Protein AF-A0A7J9G7S9-F1 (afdb_monomer_lite)

Foldseek 3Di:
DDPPPVPVVLLVVLVVLLVQLPDPDPVSVLVSLVVLLVSCVVPVPSSVVSLVSLLVQCLDPDPSSVLSSLVSLLSNDDLVCLVVSLVSLLVSLLVDDPVVNVVSLVSSLVSCVVRPPDPVVSVVSNVSSVVRD

pLDDT: mean 92.98, std 9.32, range [40.94, 98.56]

Secondary structure (DSSP, 8-state):
-----HHHHHHHHHHHHHHHTT-S-HHHHHHHHHHHHHHTTT-HHHHHTTHHHHHHHHT-SSHHHHHHHHHHHHHH--TTTHHHHHHHHHHHHHT--HHHHHHHHHHHHHHHHHH-S-HHHHHHHHHHHHHH-

Radius of gyration: 16.02 Å; chains: 1; bounding box: 50×20×44 Å

Organism: NCBI:txid34285

Structure (mmCIF, N/CA/C/O backbone):
data_AF-A0A7J9G7S9-F1
#
_entry.id   AF-A0A7J9G7S9-F1
#
loop_
_atom_site.group_PDB
_atom_site.id
_atom_site.type_symbol
_atom_site.label_atom_id
_atom_site.label_alt_id
_atom_site.label_comp_id
_atom_site.label_asym_id
_atom_site.label_entity_id
_atom_site.label_seq_id
_atom_site.pdbx_PDB_ins_code
_atom_site.Cartn_x
_atom_site.Cartn_y
_atom_site.Cartn_z
_atom_site.occupancy
_atom_site.B_iso_or_equiv
_atom_site.auth_seq_id
_atom_site.auth_comp_id
_atom_site.auth_asym_id
_atom_site.auth_atom_id
_atom_site.pdbx_PDB_model_num
ATOM 1 N N . MET A 1 1 ? 31.986 -12.976 -20.598 1.00 40.94 1 MET A N 1
ATOM 2 C CA . MET A 1 1 ? 31.155 -11.788 -20.876 1.00 40.94 1 MET A CA 1
ATOM 3 C C . MET A 1 1 ? 29.996 -11.811 -19.886 1.00 40.94 1 MET A C 1
ATOM 5 O O . MET A 1 1 ? 28.918 -12.289 -20.209 1.00 40.94 1 MET A O 1
ATOM 9 N N . SER A 1 2 ? 30.271 -11.444 -18.634 1.00 45.75 2 SER A N 1
ATOM 10 C CA . SER A 1 2 ? 29.266 -11.306 -17.579 1.00 45.75 2 SER A CA 1
ATOM 11 C C . SER A 1 2 ? 28.597 -9.944 -17.757 1.00 45.75 2 SER A C 1
ATOM 13 O O . SER A 1 2 ? 29.265 -8.917 -17.843 1.00 45.75 2 SER A O 1
ATOM 15 N N . ILE A 1 3 ? 27.273 -9.932 -17.906 1.00 58.22 3 ILE A N 1
ATOM 16 C CA . ILE A 1 3 ? 26.488 -8.694 -17.955 1.00 58.22 3 ILE A CA 1
ATOM 17 C C . ILE A 1 3 ? 26.427 -8.169 -16.514 1.00 58.22 3 ILE A C 1
ATOM 19 O O . ILE A 1 3 ? 25.529 -8.518 -15.751 1.00 58.22 3 ILE A O 1
ATOM 23 N N . GLU A 1 4 ? 27.445 -7.408 -16.116 1.00 54.81 4 GLU A N 1
ATOM 24 C CA . GLU A 1 4 ? 27.660 -6.950 -14.736 1.00 54.81 4 GLU A CA 1
ATOM 25 C C . GLU A 1 4 ? 26.925 -5.652 -14.367 1.00 54.81 4 GLU A C 1
ATOM 27 O O . GLU A 1 4 ? 26.984 -5.243 -13.213 1.00 54.81 4 GLU A O 1
ATOM 32 N N . ASP A 1 5 ? 26.136 -5.052 -15.267 1.00 56.28 5 ASP A N 1
ATOM 33 C CA . ASP A 1 5 ? 25.400 -3.808 -14.973 1.00 56.28 5 ASP A CA 1
ATOM 34 C C . ASP A 1 5 ? 23.867 -3.979 -14.939 1.00 56.28 5 ASP A C 1
ATOM 36 O O . ASP A 1 5 ? 23.081 -3.263 -15.561 1.00 56.28 5 ASP A O 1
ATOM 40 N N . ASN A 1 6 ? 23.414 -4.996 -14.201 1.00 69.19 6 ASN A N 1
ATOM 41 C CA . ASN A 1 6 ? 21.998 -5.371 -14.089 1.00 69.19 6 ASN A CA 1
ATOM 42 C C . ASN A 1 6 ? 21.193 -4.461 -13.127 1.00 69.19 6 ASN A C 1
ATOM 44 O O . ASN A 1 6 ? 19.967 -4.570 -13.040 1.00 69.19 6 ASN A O 1
ATOM 48 N N . GLY A 1 7 ? 21.867 -3.583 -12.373 1.00 79.81 7 GLY A N 1
ATOM 49 C CA . GLY A 1 7 ? 21.239 -2.677 -11.405 1.00 79.81 7 GLY A CA 1
ATOM 50 C C . GLY A 1 7 ? 20.517 -1.509 -12.077 1.00 79.81 7 GLY A C 1
ATOM 51 O O . GLY A 1 7 ? 19.341 -1.268 -11.802 1.00 79.81 7 GLY A O 1
ATOM 52 N N . GLY A 1 8 ? 21.183 -0.831 -13.019 1.00 86.12 8 GLY A N 1
ATOM 53 C CA . GLY A 1 8 ? 20.604 0.304 -13.745 1.00 86.12 8 GLY A CA 1
ATOM 54 C C . GLY A 1 8 ? 19.359 -0.078 -14.551 1.00 86.12 8 GLY A C 1
ATOM 55 O O . GLY A 1 8 ? 18.323 0.584 -14.456 1.00 86.12 8 GLY A O 1
ATOM 56 N N . LEU A 1 9 ? 19.417 -1.200 -15.278 1.00 90.44 9 LEU A N 1
ATOM 57 C CA . LEU A 1 9 ? 18.282 -1.722 -16.050 1.00 90.44 9 LEU A CA 1
ATOM 58 C C . LEU A 1 9 ? 17.099 -2.121 -15.159 1.00 90.44 9 LEU A C 1
ATOM 60 O O . LEU A 1 9 ? 15.946 -1.869 -15.513 1.00 90.44 9 LEU A O 1
ATOM 64 N N . ARG A 1 10 ? 17.366 -2.693 -13.980 1.00 90.62 10 ARG A N 1
ATOM 65 C CA . ARG A 1 10 ? 16.329 -3.046 -13.002 1.00 90.62 10 ARG A CA 1
ATOM 66 C C . ARG A 1 10 ? 15.601 -1.812 -12.484 1.00 90.62 10 ARG A C 1
ATOM 68 O O . ARG A 1 10 ? 14.372 -1.775 -12.510 1.00 90.62 10 ARG A O 1
ATOM 75 N N . VAL A 1 11 ? 16.345 -0.793 -12.058 1.00 94.25 11 VAL A N 1
ATOM 76 C CA . VAL A 1 11 ? 15.760 0.469 -11.586 1.00 94.25 11 VAL A CA 1
ATOM 77 C C . VAL A 1 11 ? 14.972 1.145 -12.709 1.00 94.25 11 VAL A C 1
ATOM 79 O O . VAL A 1 11 ? 13.870 1.640 -12.473 1.00 94.25 11 VAL A O 1
ATOM 82 N N . LEU A 1 12 ? 15.477 1.115 -13.947 1.00 94.81 12 LEU A N 1
ATOM 83 C CA . LEU A 1 12 ? 14.753 1.619 -15.114 1.00 94.81 12 LEU A CA 1
ATOM 84 C C . LEU A 1 12 ? 13.422 0.884 -15.323 1.00 94.81 12 LEU A C 1
ATOM 86 O O . LEU A 1 12 ? 12.393 1.539 -15.495 1.00 94.81 12 LEU A O 1
ATOM 90 N N . ALA A 1 13 ? 13.420 -0.450 -15.266 1.00 95.69 13 ALA A N 1
ATOM 91 C CA . ALA A 1 13 ? 12.206 -1.252 -15.390 1.00 95.69 13 ALA A CA 1
ATOM 92 C C . ALA A 1 13 ? 11.189 -0.912 -14.288 1.00 95.69 13 ALA A C 1
ATOM 94 O O . ALA A 1 13 ? 10.021 -0.666 -14.585 1.00 95.69 13 ALA A O 1
ATOM 95 N N . ILE A 1 14 ? 11.632 -0.799 -13.032 1.00 97.31 14 ILE A N 1
ATOM 96 C CA . ILE A 1 14 ? 10.773 -0.404 -11.904 1.00 97.31 14 ILE A CA 1
ATOM 97 C C . ILE A 1 14 ? 10.203 1.004 -12.114 1.00 97.31 14 ILE A C 1
ATOM 99 O O . ILE A 1 14 ? 9.019 1.226 -11.879 1.00 97.31 14 ILE A O 1
ATOM 103 N N . ASN A 1 15 ? 10.992 1.945 -12.634 1.00 97.25 15 ASN A N 1
ATOM 104 C CA . ASN A 1 15 ? 10.516 3.293 -12.951 1.00 97.25 15 ASN A CA 1
ATOM 105 C C . ASN A 1 15 ? 9.514 3.326 -14.114 1.00 97.25 15 ASN A C 1
ATOM 107 O O . ASN A 1 15 ? 8.660 4.211 -14.170 1.00 97.25 15 ASN A O 1
ATOM 111 N N . ILE A 1 16 ? 9.609 2.403 -15.074 1.00 97.81 16 ILE A N 1
ATOM 112 C CA . ILE A 1 16 ? 8.588 2.238 -16.118 1.00 97.81 16 ILE A CA 1
ATOM 113 C C . ILE A 1 16 ? 7.296 1.696 -15.495 1.00 97.81 16 ILE A C 1
ATOM 115 O O . ILE A 1 16 ? 6.233 2.268 -15.723 1.00 97.81 16 ILE A O 1
ATOM 119 N N . LEU A 1 17 ? 7.390 0.664 -14.651 1.00 98.06 17 LEU A N 1
ATOM 120 C CA . LEU A 1 17 ? 6.234 0.109 -13.940 1.00 98.06 17 LEU A CA 1
ATOM 121 C C . LEU A 1 17 ? 5.559 1.147 -13.033 1.00 98.06 17 LEU A C 1
ATOM 123 O O . LEU A 1 17 ? 4.337 1.245 -13.031 1.00 98.06 17 LEU A O 1
ATOM 127 N N . GLY A 1 18 ? 6.332 1.971 -12.322 1.00 97.38 18 GLY A N 1
ATOM 128 C CA . GLY A 1 18 ? 5.802 3.071 -11.515 1.00 97.38 18 GLY A CA 1
ATOM 129 C C . GLY A 1 18 ? 4.991 4.071 -12.344 1.00 97.38 18 GLY A C 1
ATOM 130 O O . GLY A 1 18 ? 3.892 4.448 -11.952 1.00 97.38 18 GLY A O 1
ATOM 131 N N . ARG A 1 19 ? 5.460 4.423 -13.550 1.00 97.75 19 ARG A N 1
ATOM 132 C CA . ARG A 1 19 ? 4.704 5.278 -14.486 1.00 97.75 19 ARG A CA 1
ATOM 133 C C . ARG A 1 19 ? 3.411 4.626 -14.976 1.00 97.75 19 ARG A C 1
ATOM 135 O O . ARG A 1 19 ? 2.422 5.321 -15.195 1.00 97.75 19 ARG A O 1
ATOM 142 N N . PHE A 1 20 ? 3.397 3.305 -15.140 1.00 98.38 20 PHE A N 1
ATOM 143 C CA . PHE A 1 20 ? 2.196 2.574 -15.547 1.00 98.38 20 PHE A CA 1
ATOM 144 C C . PHE A 1 20 ? 1.082 2.603 -14.495 1.00 98.38 20 PHE A C 1
ATOM 146 O O . PHE A 1 20 ? -0.078 2.456 -14.869 1.00 98.38 20 PHE A O 1
ATOM 153 N N . LEU A 1 21 ? 1.389 2.876 -13.222 1.00 98.12 21 LEU A N 1
ATOM 154 C CA . LEU A 1 21 ? 0.374 3.059 -12.177 1.00 98.12 21 LEU A CA 1
ATOM 155 C C . LEU A 1 21 ? -0.525 4.280 -12.406 1.00 98.12 21 LEU A C 1
ATOM 157 O O . LEU A 1 21 ? -1.631 4.313 -11.891 1.00 98.12 21 LEU A O 1
ATOM 161 N N . SER A 1 22 ? -0.094 5.268 -13.191 1.00 96.12 22 SER A N 1
ATOM 162 C CA . SER A 1 22 ? -0.914 6.437 -13.545 1.00 96.12 22 SER A CA 1
ATOM 163 C C . SER A 1 22 ? -1.531 6.327 -14.943 1.00 96.12 22 SER A C 1
ATOM 165 O O . SER A 1 22 ? -2.009 7.318 -15.497 1.00 96.12 22 SER A O 1
ATOM 167 N N . ASN A 1 23 ? -1.498 5.139 -15.555 1.00 97.69 23 ASN A N 1
ATOM 168 C CA . ASN A 1 23 ? -2.098 4.924 -16.866 1.00 97.69 23 ASN A CA 1
ATOM 169 C C . ASN A 1 23 ? -3.632 4.958 -16.778 1.00 97.69 23 ASN A C 1
ATOM 171 O O . ASN A 1 23 ? -4.210 4.511 -15.790 1.00 97.69 23 ASN A O 1
ATOM 175 N N . ARG A 1 24 ? -4.300 5.450 -17.827 1.00 95.81 24 ARG A N 1
ATOM 176 C CA . ARG A 1 24 ? -5.769 5.477 -17.917 1.00 95.81 24 ARG A CA 1
ATOM 177 C C . ARG A 1 24 ? -6.379 4.078 -18.016 1.00 95.81 24 ARG A C 1
ATOM 179 O O . ARG A 1 24 ? -7.472 3.867 -17.507 1.00 95.81 24 ARG A O 1
ATOM 186 N N . ASP A 1 25 ? -5.677 3.132 -18.634 1.00 97.75 25 ASP A N 1
ATOM 187 C CA . ASP A 1 25 ? -6.137 1.750 -18.761 1.00 97.75 25 ASP A CA 1
ATOM 188 C C . ASP A 1 25 ? -5.961 0.990 -17.436 1.00 97.75 25 ASP A C 1
ATOM 190 O O . ASP A 1 25 ? -4.840 0.808 -16.944 1.00 97.75 25 ASP A O 1
ATOM 194 N N . ASN A 1 26 ? -7.079 0.523 -16.875 1.00 97.38 26 ASN A N 1
ATOM 195 C CA . ASN A 1 26 ? -7.116 -0.247 -15.632 1.00 97.38 26 ASN A CA 1
ATOM 196 C C . ASN A 1 26 ? -6.263 -1.521 -15.720 1.00 97.38 26 ASN A C 1
ATOM 198 O O . ASN A 1 26 ? -5.596 -1.880 -14.751 1.00 97.38 26 ASN A O 1
ATOM 202 N N . ASN A 1 27 ? -6.215 -2.178 -16.882 1.00 97.75 27 ASN A N 1
ATOM 203 C CA . ASN A 1 27 ? -5.433 -3.398 -17.073 1.00 97.75 27 ASN A CA 1
ATOM 204 C C . ASN A 1 27 ? -3.933 -3.115 -16.977 1.00 97.75 27 ASN A C 1
ATOM 206 O O . ASN A 1 27 ? -3.190 -3.895 -16.380 1.00 97.75 27 ASN A O 1
ATOM 210 N N . ILE A 1 28 ? -3.482 -1.974 -17.510 1.00 98.19 28 ILE A N 1
ATOM 211 C CA . ILE A 1 28 ? -2.080 -1.554 -17.415 1.00 98.19 28 ILE A CA 1
ATOM 212 C C . ILE A 1 28 ? -1.711 -1.280 -15.954 1.00 98.19 28 ILE A C 1
ATOM 214 O O . ILE A 1 28 ? -0.686 -1.785 -15.488 1.00 98.19 28 ILE A O 1
ATOM 218 N N . ARG A 1 29 ? -2.559 -0.555 -15.209 1.00 98.50 29 ARG A N 1
ATOM 219 C CA . ARG A 1 29 ? -2.352 -0.324 -13.767 1.00 98.50 29 ARG A CA 1
ATOM 220 C C . ARG A 1 29 ? -2.305 -1.643 -12.994 1.00 98.50 29 ARG A C 1
ATOM 222 O O . ARG A 1 29 ? -1.402 -1.863 -12.188 1.00 98.50 29 ARG A O 1
ATOM 229 N N . TYR A 1 30 ? -3.223 -2.559 -13.290 1.00 98.31 30 TYR A N 1
ATOM 230 C CA . TYR A 1 30 ? -3.295 -3.868 -12.646 1.00 98.31 30 TYR A CA 1
ATOM 231 C C . TYR A 1 30 ? -2.045 -4.725 -12.903 1.00 98.31 30 TYR A C 1
ATOM 233 O O . TYR A 1 30 ? -1.491 -5.331 -11.978 1.00 98.31 30 TYR A O 1
ATOM 241 N N . VAL A 1 31 ? -1.558 -4.766 -14.147 1.00 98.31 31 VAL A N 1
ATOM 242 C CA . VAL A 1 31 ? -0.306 -5.455 -14.495 1.00 98.31 31 VAL A CA 1
ATOM 243 C C . VAL A 1 31 ? 0.875 -4.796 -13.789 1.00 98.31 31 VAL A C 1
ATOM 245 O O . VAL A 1 31 ? 1.707 -5.504 -13.221 1.00 98.31 31 VAL A O 1
ATOM 248 N N . ALA A 1 32 ? 0.934 -3.465 -13.756 1.00 98.50 32 ALA A N 1
ATOM 249 C CA . ALA A 1 32 ? 1.997 -2.738 -13.072 1.00 98.50 32 ALA A CA 1
ATOM 250 C C . ALA A 1 32 ? 2.065 -3.087 -11.579 1.00 98.50 32 ALA A C 1
ATOM 252 O O . ALA A 1 32 ? 3.138 -3.445 -11.095 1.00 98.50 32 ALA A O 1
ATOM 253 N N . LEU A 1 33 ? 0.929 -3.098 -10.873 1.00 98.56 33 LEU A N 1
ATOM 254 C CA . LEU A 1 33 ? 0.861 -3.516 -9.469 1.00 98.56 33 LEU A CA 1
ATOM 255 C C . LEU A 1 33 ? 1.352 -4.959 -9.271 1.00 98.56 33 LEU A C 1
ATOM 257 O O . LEU A 1 33 ? 2.164 -5.221 -8.384 1.00 98.56 33 LEU A O 1
ATOM 261 N N . ASN A 1 34 ? 0.927 -5.896 -10.125 1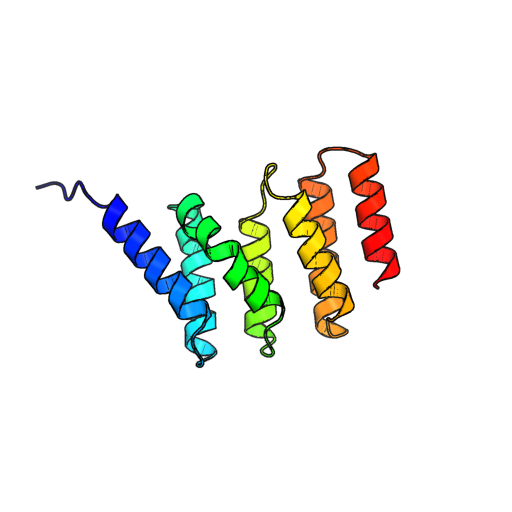.00 98.06 34 ASN A N 1
ATOM 262 C CA . ASN A 1 34 ? 1.402 -7.284 -10.076 1.00 98.06 34 ASN A CA 1
ATOM 263 C C . ASN A 1 34 ? 2.916 -7.400 -10.280 1.00 98.06 34 ASN A C 1
ATOM 265 O O . ASN A 1 34 ? 3.579 -8.184 -9.599 1.00 98.06 34 ASN A O 1
ATOM 269 N N . MET A 1 35 ? 3.470 -6.646 -11.228 1.00 98.19 35 MET A N 1
ATOM 270 C CA . MET A 1 35 ? 4.899 -6.695 -11.518 1.00 98.19 35 MET A CA 1
ATOM 271 C C . MET A 1 35 ? 5.719 -6.014 -10.420 1.00 98.19 35 MET A C 1
ATOM 273 O O . MET A 1 35 ? 6.764 -6.540 -10.044 1.00 98.19 35 MET A O 1
ATOM 277 N N . LEU A 1 36 ? 5.229 -4.920 -9.830 1.00 98.31 36 LEU A N 1
ATOM 278 C CA . LEU A 1 36 ? 5.868 -4.271 -8.681 1.00 98.31 36 LEU A CA 1
ATOM 279 C C . LEU A 1 36 ? 5.866 -5.166 -7.434 1.00 98.31 36 LEU A C 1
ATOM 281 O O . LEU A 1 36 ? 6.875 -5.220 -6.734 1.00 98.31 36 LEU A O 1
ATOM 285 N N . MET A 1 37 ? 4.799 -5.942 -7.203 1.00 97.44 37 MET A N 1
ATOM 286 C CA . MET A 1 37 ? 4.786 -6.968 -6.150 1.00 97.44 37 MET A CA 1
ATOM 287 C C . MET A 1 37 ? 5.883 -8.019 -6.336 1.00 97.44 37 MET A C 1
ATOM 289 O O . MET A 1 37 ? 6.454 -8.476 -5.354 1.00 97.44 37 MET A O 1
ATOM 293 N N . LYS A 1 38 ? 6.206 -8.412 -7.573 1.00 96.25 38 LYS A N 1
ATOM 294 C CA . LYS A 1 38 ? 7.331 -9.328 -7.829 1.00 96.25 38 LYS A CA 1
ATOM 295 C C . LYS A 1 38 ? 8.670 -8.614 -7.644 1.00 96.25 38 LYS A C 1
ATOM 297 O O . LYS A 1 38 ? 9.577 -9.154 -7.012 1.00 96.25 38 LYS A O 1
ATOM 302 N N . ALA A 1 39 ? 8.777 -7.387 -8.154 1.00 95.81 39 ALA A N 1
ATOM 303 C CA . ALA A 1 39 ? 9.998 -6.589 -8.116 1.00 95.81 39 ALA A CA 1
ATOM 304 C C . ALA A 1 39 ? 10.447 -6.229 -6.692 1.00 95.81 39 ALA A C 1
ATOM 306 O O . ALA A 1 39 ? 11.647 -6.087 -6.468 1.00 95.81 39 ALA A O 1
ATOM 307 N N . ILE A 1 40 ? 9.529 -6.145 -5.720 1.00 95.31 40 ILE A N 1
ATOM 308 C CA . ILE A 1 40 ? 9.876 -5.833 -4.325 1.00 95.31 40 ILE A CA 1
ATOM 309 C C . ILE A 1 40 ? 10.866 -6.842 -3.722 1.00 95.31 40 ILE A C 1
ATOM 311 O O . ILE A 1 40 ? 11.709 -6.467 -2.916 1.00 95.31 40 ILE A O 1
ATOM 315 N N . THR A 1 41 ? 10.808 -8.108 -4.155 1.00 92.38 41 THR A N 1
ATOM 316 C CA . THR A 1 41 ? 11.721 -9.172 -3.697 1.00 92.38 41 THR A CA 1
ATOM 317 C C . THR A 1 41 ? 13.144 -9.002 -4.230 1.00 92.38 41 THR A C 1
ATOM 319 O O . THR A 1 41 ? 14.079 -9.601 -3.707 1.00 92.38 41 THR A O 1
ATOM 322 N N . VAL A 1 42 ? 13.308 -8.180 -5.268 1.00 92.12 42 VAL A N 1
ATOM 323 C CA . VAL A 1 42 ? 14.562 -7.985 -5.998 1.00 92.12 42 VAL A CA 1
ATOM 324 C C . VAL A 1 42 ? 15.174 -6.613 -5.697 1.00 92.12 42 VAL A C 1
ATOM 326 O O . VAL A 1 42 ? 16.396 -6.491 -5.614 1.00 92.12 42 VAL A O 1
ATOM 329 N N . ASP A 1 43 ? 14.345 -5.574 -5.566 1.00 94.50 43 ASP A N 1
ATOM 330 C CA . ASP A 1 43 ? 14.760 -4.211 -5.220 1.00 94.50 43 ASP A CA 1
ATOM 331 C C . ASP A 1 43 ? 13.608 -3.441 -4.553 1.00 94.50 43 ASP A C 1
ATOM 333 O O . ASP A 1 43 ? 12.892 -2.644 -5.167 1.00 94.50 43 ASP A O 1
ATOM 337 N N . ALA A 1 44 ? 13.419 -3.700 -3.258 1.00 94.38 44 ALA A N 1
ATOM 338 C CA . ALA A 1 44 ? 12.398 -3.029 -2.462 1.00 94.38 44 ALA A CA 1
ATOM 339 C C . ALA A 1 44 ? 12.597 -1.506 -2.425 1.00 94.38 44 ALA A C 1
ATOM 341 O O . ALA A 1 44 ? 11.619 -0.762 -2.451 1.00 94.38 44 ALA A O 1
ATOM 342 N N . GLN A 1 45 ? 13.845 -1.025 -2.393 1.00 94.62 45 GLN A N 1
ATOM 343 C CA . GLN A 1 45 ? 14.136 0.403 -2.274 1.00 94.62 45 GLN A CA 1
ATOM 344 C C . GLN A 1 45 ? 13.678 1.178 -3.514 1.00 94.62 45 GLN A C 1
ATOM 346 O O . GLN A 1 45 ? 13.116 2.266 -3.382 1.00 94.62 45 GLN A O 1
ATOM 351 N N . ALA A 1 46 ? 13.874 0.628 -4.714 1.00 95.94 46 ALA A N 1
ATOM 352 C CA . ALA A 1 46 ? 13.374 1.240 -5.937 1.00 95.94 46 ALA A CA 1
ATOM 353 C C . ALA A 1 46 ? 11.837 1.269 -5.977 1.00 95.94 46 ALA A C 1
ATOM 355 O O . ALA A 1 46 ? 11.263 2.291 -6.355 1.00 95.94 46 ALA A O 1
ATOM 356 N N . VAL A 1 47 ? 11.160 0.200 -5.535 1.00 97.50 47 VAL A N 1
ATOM 357 C CA . VAL A 1 47 ? 9.684 0.161 -5.476 1.00 97.50 47 VAL A CA 1
ATOM 358 C C . VAL A 1 47 ? 9.137 1.172 -4.459 1.00 97.50 47 VAL A C 1
ATOM 360 O O . VAL A 1 47 ? 8.168 1.868 -4.755 1.00 97.50 47 VAL A O 1
ATOM 363 N N . GLN A 1 48 ? 9.792 1.336 -3.303 1.00 96.56 48 GLN A N 1
ATOM 364 C CA . GLN A 1 48 ? 9.410 2.315 -2.270 1.00 96.56 48 GLN A CA 1
ATOM 365 C C . GLN A 1 48 ? 9.339 3.756 -2.789 1.00 96.56 48 GLN A C 1
ATOM 367 O O . GLN A 1 48 ? 8.542 4.546 -2.285 1.00 96.56 48 GLN A O 1
ATOM 372 N N . ARG A 1 49 ? 10.120 4.115 -3.816 1.00 96.69 49 ARG A N 1
ATOM 373 C CA . ARG A 1 49 ? 10.072 5.460 -4.421 1.00 96.69 49 ARG A CA 1
ATOM 374 C C . ARG A 1 49 ? 8.718 5.775 -5.060 1.00 96.69 49 ARG A C 1
ATOM 376 O O . ARG A 1 49 ? 8.355 6.940 -5.156 1.00 96.69 49 ARG A O 1
ATOM 383 N N . HIS A 1 50 ? 7.959 4.748 -5.443 1.00 97.69 50 HIS A N 1
ATOM 384 C CA . HIS A 1 50 ? 6.633 4.866 -6.058 1.00 97.69 50 HIS A CA 1
ATOM 385 C C . HIS A 1 50 ? 5.486 4.709 -5.046 1.00 97.69 50 HIS A C 1
ATOM 387 O O . HIS A 1 50 ? 4.322 4.681 -5.435 1.00 97.69 50 HIS A O 1
ATOM 393 N N . ARG A 1 51 ? 5.787 4.633 -3.739 1.00 96.31 51 ARG A N 1
ATOM 394 C CA . ARG A 1 51 ? 4.809 4.411 -2.657 1.00 96.31 51 ARG A CA 1
ATOM 395 C C . ARG A 1 51 ? 3.629 5.378 -2.688 1.00 96.31 51 ARG A C 1
ATOM 397 O O . ARG A 1 51 ? 2.511 4.947 -2.442 1.00 96.31 51 ARG A O 1
ATOM 404 N N . ALA A 1 52 ? 3.866 6.655 -2.989 1.00 95.88 52 ALA A N 1
ATOM 405 C CA . ALA A 1 52 ? 2.797 7.651 -3.070 1.00 95.88 52 ALA A CA 1
ATOM 406 C C . ALA A 1 52 ? 1.771 7.282 -4.154 1.00 95.88 52 ALA A C 1
ATOM 408 O O . ALA A 1 52 ? 0.582 7.207 -3.879 1.00 95.88 52 ALA A O 1
ATOM 409 N N . THR A 1 53 ? 2.227 6.941 -5.361 1.00 97.38 53 THR A N 1
ATOM 410 C CA . THR A 1 53 ? 1.343 6.515 -6.458 1.00 97.38 53 THR A CA 1
ATOM 411 C C . THR A 1 53 ? 0.640 5.191 -6.153 1.00 97.38 53 THR A C 1
ATOM 413 O O . THR A 1 53 ? -0.513 5.002 -6.530 1.00 97.38 53 THR A O 1
ATOM 416 N N . ILE A 1 54 ? 1.312 4.276 -5.447 1.00 97.94 54 ILE A N 1
ATOM 417 C CA . ILE A 1 54 ? 0.713 3.007 -5.009 1.00 97.94 54 ILE A CA 1
ATOM 418 C C . ILE A 1 54 ? -0.402 3.258 -3.981 1.00 97.94 54 ILE A C 1
ATOM 420 O O . ILE A 1 54 ? -1.454 2.635 -4.080 1.00 97.94 54 ILE A O 1
ATOM 424 N N . LEU 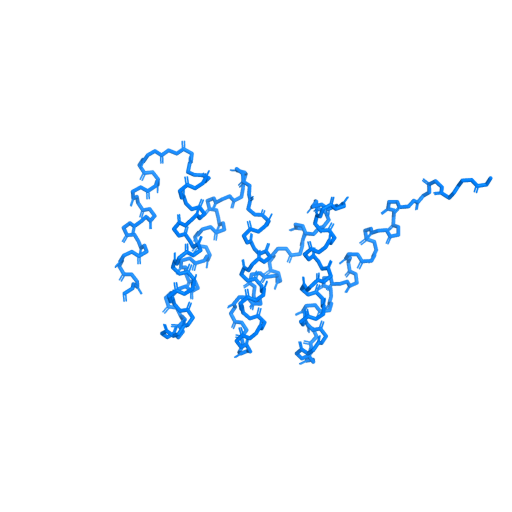A 1 55 ? -0.206 4.179 -3.031 1.00 96.19 55 LEU A N 1
ATOM 425 C CA . LEU A 1 55 ? -1.244 4.579 -2.075 1.00 96.19 55 LEU A CA 1
ATOM 426 C C . LEU A 1 55 ? -2.452 5.203 -2.774 1.00 96.19 55 LEU A C 1
ATOM 428 O O . LEU A 1 55 ? -3.581 4.863 -2.442 1.00 96.19 55 LEU A O 1
ATOM 432 N N . GLU A 1 56 ? -2.239 6.031 -3.794 1.00 95.81 56 GLU A N 1
ATOM 433 C CA . GLU A 1 56 ? -3.353 6.582 -4.573 1.00 95.81 56 GLU A CA 1
ATOM 434 C C . GLU A 1 56 ? -4.151 5.484 -5.297 1.00 95.81 56 GLU A C 1
ATOM 436 O O . GLU A 1 56 ? -5.371 5.578 -5.408 1.00 95.81 56 GLU A O 1
ATOM 441 N N . CYS A 1 57 ? -3.511 4.376 -5.691 1.00 97.31 57 CYS A N 1
ATOM 442 C CA . CYS A 1 57 ? -4.218 3.217 -6.246 1.00 97.31 57 CYS A CA 1
ATOM 443 C C . CYS A 1 57 ? -5.111 2.493 -5.214 1.00 97.31 57 CYS A C 1
ATOM 445 O O . CYS A 1 57 ? -6.031 1.782 -5.611 1.00 97.31 57 CYS A O 1
ATOM 447 N N . VAL A 1 58 ? -4.890 2.665 -3.902 1.00 96.56 58 VAL A N 1
ATOM 448 C CA . VAL A 1 58 ? -5.795 2.141 -2.852 1.00 96.56 58 VAL A CA 1
ATOM 449 C C . VAL A 1 58 ? -7.147 2.859 -2.886 1.00 96.56 58 VAL A C 1
ATOM 451 O O . VAL A 1 58 ? -8.155 2.278 -2.497 1.00 96.56 58 VAL A O 1
ATOM 454 N N . LYS A 1 59 ? -7.183 4.085 -3.419 1.00 94.44 59 LYS A N 1
ATOM 455 C CA . LYS A 1 59 ? -8.379 4.921 -3.586 1.00 94.44 59 LYS A CA 1
ATOM 456 C C . LYS A 1 59 ? -8.972 4.827 -5.006 1.00 94.44 59 LYS A C 1
ATOM 458 O O . LYS A 1 59 ? -9.870 5.592 -5.344 1.00 94.44 59 LYS A O 1
ATOM 463 N N . ASP A 1 60 ? -8.472 3.922 -5.857 1.00 95.50 60 ASP A N 1
ATOM 464 C CA . ASP A 1 60 ? -8.918 3.787 -7.254 1.00 95.50 60 ASP A CA 1
ATOM 465 C C . ASP A 1 60 ? -10.408 3.405 -7.336 1.00 95.50 60 ASP A C 1
ATOM 467 O O . ASP A 1 60 ? -10.923 2.657 -6.511 1.00 95.50 60 ASP A O 1
ATOM 471 N N . SER A 1 61 ? -11.120 3.873 -8.359 1.00 93.50 61 SER A N 1
ATOM 472 C CA . SER A 1 61 ? -12.511 3.475 -8.624 1.00 93.50 61 SER A CA 1
ATOM 473 C C . SER A 1 61 ? -12.690 1.968 -8.872 1.00 93.50 61 SER A C 1
ATOM 475 O O . SER A 1 61 ? -13.733 1.403 -8.535 1.00 93.50 61 SER A O 1
ATOM 477 N N . ASP A 1 62 ? -11.670 1.296 -9.411 1.00 95.69 62 ASP A N 1
ATOM 478 C CA . ASP A 1 62 ? -11.684 -0.133 -9.712 1.00 95.69 62 ASP A CA 1
ATOM 479 C C . ASP A 1 62 ? -11.333 -0.968 -8.471 1.00 95.69 62 ASP A C 1
ATOM 481 O O . ASP A 1 62 ? -10.225 -0.896 -7.929 1.00 95.69 62 ASP A O 1
ATOM 485 N N . ALA A 1 63 ? -12.270 -1.810 -8.031 1.00 94.06 63 ALA A N 1
ATOM 486 C CA . ALA A 1 63 ? -12.109 -2.626 -6.829 1.00 94.06 63 ALA A CA 1
ATOM 487 C C . ALA A 1 63 ? -10.931 -3.615 -6.912 1.00 94.06 63 ALA A C 1
ATOM 489 O O . ALA A 1 63 ? -10.307 -3.918 -5.891 1.00 94.06 63 ALA A O 1
ATOM 490 N N . SER A 1 64 ? -10.600 -4.111 -8.108 1.00 95.88 64 SER A N 1
ATOM 491 C CA . SER A 1 64 ? -9.471 -5.029 -8.300 1.00 95.88 64 SER A CA 1
ATOM 492 C C . SER A 1 64 ? -8.142 -4.302 -8.127 1.00 95.88 64 SER A C 1
ATOM 494 O O . SER A 1 64 ? -7.211 -4.857 -7.541 1.00 95.88 64 SER A O 1
ATOM 496 N N . ILE A 1 65 ? -8.062 -3.051 -8.592 1.00 97.75 65 ILE A N 1
ATOM 497 C CA . ILE A 1 65 ? -6.892 -2.190 -8.397 1.00 97.75 65 ILE A CA 1
ATOM 498 C C . ILE A 1 65 ? -6.740 -1.838 -6.917 1.00 97.75 65 ILE A C 1
ATOM 500 O O . ILE A 1 65 ? -5.650 -2.047 -6.385 1.00 97.75 65 ILE A O 1
ATOM 504 N N . ARG A 1 66 ? -7.814 -1.420 -6.225 1.00 96.56 66 ARG A N 1
ATOM 505 C CA . ARG A 1 66 ? -7.767 -1.105 -4.782 1.00 96.56 66 ARG A CA 1
ATOM 506 C C . ARG A 1 66 ? -7.233 -2.262 -3.949 1.00 96.56 66 ARG A C 1
ATOM 508 O O . ARG A 1 66 ? -6.272 -2.101 -3.197 1.00 96.56 66 ARG A O 1
ATOM 515 N N . LYS A 1 67 ? -7.824 -3.451 -4.124 1.00 95.75 67 LYS A N 1
ATOM 516 C CA . LYS A 1 67 ? -7.426 -4.674 -3.407 1.00 95.75 67 LYS A CA 1
ATOM 517 C C . LYS A 1 67 ? -5.952 -5.001 -3.675 1.00 95.75 67 LYS A C 1
ATOM 519 O O . LYS A 1 67 ? -5.193 -5.262 -2.745 1.00 95.75 67 LYS A O 1
ATOM 524 N N . LYS A 1 68 ? -5.517 -4.901 -4.934 1.00 97.69 68 LYS A N 1
ATOM 525 C CA . LYS A 1 68 ? -4.137 -5.207 -5.322 1.00 97.69 68 LYS A CA 1
ATOM 526 C C . LYS A 1 68 ? -3.118 -4.180 -4.826 1.00 97.69 68 LYS A C 1
ATOM 528 O O . LYS A 1 68 ? -2.010 -4.550 -4.439 1.00 97.69 68 LYS A O 1
ATOM 533 N N . ALA A 1 69 ? -3.479 -2.902 -4.842 1.00 97.94 69 ALA A N 1
ATOM 534 C CA . ALA A 1 69 ? -2.656 -1.828 -4.313 1.00 97.94 69 ALA A CA 1
ATOM 535 C C . ALA A 1 69 ? -2.465 -1.987 -2.804 1.00 97.94 69 ALA A C 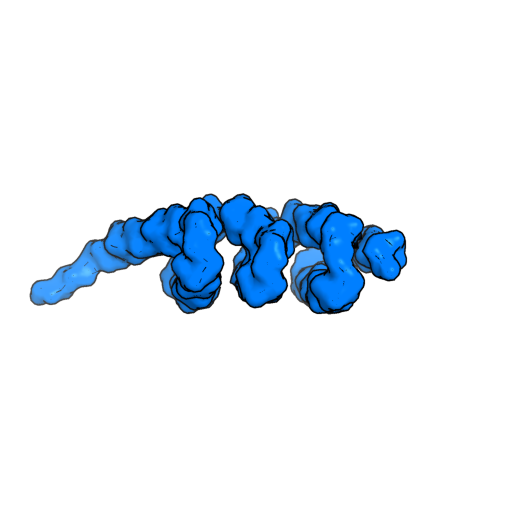1
ATOM 537 O O . ALA A 1 69 ? -1.337 -1.898 -2.329 1.00 97.94 69 ALA A O 1
ATOM 538 N N . LEU A 1 70 ? -3.532 -2.316 -2.072 1.00 97.44 70 LEU A N 1
ATOM 539 C CA . LEU A 1 70 ? -3.474 -2.565 -0.633 1.00 97.44 70 LEU A CA 1
ATOM 540 C C . LEU A 1 70 ? -2.529 -3.727 -0.283 1.00 97.44 70 LEU A C 1
ATOM 542 O O . LEU A 1 70 ? -1.720 -3.602 0.637 1.00 97.44 70 LEU A O 1
ATOM 546 N N . ASP A 1 71 ? -2.566 -4.822 -1.047 1.00 96.88 71 ASP A N 1
ATOM 547 C CA . ASP A 1 71 ? -1.615 -5.928 -0.881 1.00 96.88 71 ASP A CA 1
ATOM 548 C C . ASP A 1 71 ? -0.162 -5.473 -1.086 1.00 96.88 71 ASP A C 1
ATOM 550 O O . ASP A 1 71 ? 0.723 -5.841 -0.313 1.00 96.88 71 ASP A O 1
ATOM 554 N N . LEU A 1 72 ? 0.098 -4.642 -2.101 1.00 97.75 72 LEU A N 1
ATOM 555 C CA . LEU A 1 72 ? 1.433 -4.098 -2.345 1.00 97.75 72 LEU A CA 1
ATOM 556 C C . LEU A 1 72 ? 1.872 -3.124 -1.242 1.00 97.75 72 LEU A C 1
ATOM 558 O O . LEU A 1 72 ? 3.023 -3.188 -0.812 1.00 97.75 72 LEU A O 1
ATOM 562 N N . VAL A 1 73 ? 0.978 -2.264 -0.739 1.00 97.31 73 VAL A N 1
ATOM 563 C CA . VAL A 1 73 ? 1.269 -1.387 0.408 1.00 97.31 73 VAL A CA 1
ATOM 564 C C . VAL A 1 73 ? 1.664 -2.221 1.620 1.00 97.31 73 VAL A C 1
ATOM 566 O O . VAL A 1 73 ? 2.682 -1.928 2.238 1.00 97.31 73 VAL A O 1
ATOM 569 N N . TYR A 1 74 ? 0.935 -3.299 1.916 1.00 95.50 74 TYR A N 1
ATOM 570 C CA . TYR A 1 74 ? 1.263 -4.192 3.028 1.00 95.50 74 TYR A CA 1
ATOM 571 C C . TYR A 1 74 ? 2.679 -4.784 2.907 1.00 95.50 74 TYR A C 1
ATOM 573 O O . TYR A 1 74 ? 3.397 -4.872 3.901 1.00 95.50 74 TYR A O 1
ATOM 581 N N . LEU A 1 75 ? 3.116 -5.137 1.693 1.00 95.81 75 LEU A N 1
ATOM 582 C CA . LEU A 1 75 ? 4.481 -5.618 1.438 1.00 95.81 75 LEU A CA 1
ATOM 583 C C . LEU A 1 75 ? 5.551 -4.520 1.567 1.00 95.81 75 LEU A C 1
ATOM 585 O O . LEU A 1 75 ? 6.707 -4.825 1.851 1.00 95.81 75 LEU A O 1
ATOM 589 N N . LEU A 1 76 ? 5.187 -3.255 1.352 1.00 95.88 76 LEU A N 1
ATOM 590 C CA . LEU A 1 76 ? 6.089 -2.108 1.485 1.00 95.88 76 LEU A CA 1
ATOM 591 C C . LEU A 1 76 ? 6.255 -1.642 2.936 1.00 95.88 76 LEU A C 1
ATOM 593 O O . LEU A 1 76 ? 7.138 -0.828 3.218 1.00 95.88 76 LEU A O 1
ATOM 597 N N . VAL A 1 77 ? 5.430 -2.106 3.867 1.00 96.00 77 VAL A N 1
ATOM 598 C CA . VAL A 1 77 ? 5.521 -1.637 5.250 1.00 96.00 77 VAL A CA 1
ATOM 599 C C . VAL A 1 77 ? 6.760 -2.213 5.931 1.00 96.00 77 VAL A C 1
ATOM 601 O O . VAL A 1 77 ? 7.084 -3.393 5.813 1.00 96.00 77 VAL A O 1
ATOM 604 N N . ASN A 1 78 ? 7.463 -1.347 6.648 1.00 94.50 78 ASN A N 1
ATOM 605 C CA . ASN A 1 78 ? 8.587 -1.665 7.509 1.00 94.50 78 ASN A CA 1
ATOM 606 C C . ASN A 1 78 ? 8.608 -0.706 8.711 1.00 94.50 78 ASN A C 1
ATOM 608 O O . ASN A 1 78 ? 7.832 0.247 8.788 1.00 94.50 78 ASN A O 1
ATOM 612 N N . GLU A 1 79 ? 9.532 -0.930 9.639 1.00 93.56 79 GLU A N 1
ATOM 613 C CA . GLU A 1 79 ? 9.633 -0.169 10.892 1.00 93.56 79 GLU A CA 1
ATOM 614 C C . GLU A 1 79 ? 9.809 1.345 10.686 1.00 93.56 79 GLU A C 1
ATOM 616 O O . GLU A 1 79 ? 9.327 2.141 11.489 1.00 93.56 79 GLU A O 1
ATOM 621 N N . SER A 1 80 ? 10.439 1.768 9.584 1.00 93.88 80 SER A N 1
ATOM 622 C CA . SER A 1 80 ? 10.682 3.190 9.309 1.00 93.88 80 SER A CA 1
ATOM 623 C C . SER A 1 80 ? 9.475 3.921 8.718 1.00 93.88 80 SER A C 1
ATOM 625 O O . SER A 1 80 ? 9.403 5.147 8.792 1.00 93.88 80 SER A O 1
ATOM 627 N N . ASN A 1 81 ? 8.523 3.196 8.121 1.00 94.62 81 ASN A N 1
ATOM 628 C CA . ASN A 1 81 ? 7.388 3.793 7.418 1.00 94.62 81 ASN A CA 1
ATOM 629 C C . ASN A 1 81 ? 6.009 3.355 7.943 1.00 94.62 81 ASN A C 1
ATOM 631 O O . ASN A 1 81 ? 5.002 3.868 7.457 1.00 94.62 81 ASN A O 1
ATOM 635 N N . VAL A 1 82 ? 5.948 2.474 8.948 1.00 95.88 82 VAL A N 1
ATOM 636 C CA . VAL A 1 82 ? 4.691 1.961 9.515 1.00 95.88 82 VAL A CA 1
ATOM 637 C C . VAL A 1 82 ? 3.760 3.076 9.989 1.00 95.88 82 VAL A C 1
ATOM 639 O O . VAL A 1 82 ? 2.583 3.083 9.633 1.00 95.88 82 VAL A O 1
ATOM 642 N N . LYS A 1 83 ? 4.278 4.056 10.740 1.00 95.19 83 LYS A N 1
ATOM 643 C CA . LYS A 1 83 ? 3.477 5.157 11.297 1.00 95.19 83 LYS A CA 1
ATOM 644 C C . LYS A 1 83 ? 2.785 5.988 10.200 1.00 95.19 83 LYS A C 1
ATOM 646 O O . LYS A 1 83 ? 1.559 6.080 10.241 1.00 95.19 83 LYS A O 1
ATOM 651 N N . PRO A 1 84 ? 3.504 6.563 9.212 1.00 95.56 84 PRO A N 1
ATOM 652 C CA . PRO A 1 84 ? 2.854 7.337 8.156 1.00 95.56 84 PRO A CA 1
ATOM 653 C C . PRO A 1 84 ? 1.954 6.484 7.255 1.00 95.56 84 PRO A C 1
ATOM 655 O O . PRO A 1 84 ? 0.884 6.949 6.885 1.00 95.56 84 PRO A O 1
ATOM 658 N N . LEU A 1 85 ? 2.327 5.237 6.939 1.00 95.88 85 LEU A N 1
ATOM 659 C CA . LEU A 1 85 ? 1.484 4.374 6.102 1.00 95.88 85 LEU A CA 1
ATOM 660 C C . LEU A 1 85 ? 0.173 3.989 6.785 1.00 95.88 85 LEU A C 1
ATOM 662 O O . LEU A 1 85 ? -0.872 4.003 6.148 1.00 95.88 85 LEU A O 1
ATOM 666 N N . THR A 1 86 ? 0.213 3.684 8.081 1.00 95.81 86 THR A N 1
ATOM 667 C CA . THR A 1 86 ? -0.997 3.361 8.848 1.00 95.81 86 THR A CA 1
ATOM 668 C C . THR A 1 86 ? -1.961 4.541 8.859 1.00 95.81 86 THR A C 1
ATOM 670 O O . THR A 1 86 ? -3.155 4.354 8.660 1.00 95.81 86 THR A O 1
ATOM 673 N N . LYS A 1 87 ? -1.436 5.759 9.039 1.00 94.81 87 LYS A N 1
ATOM 674 C CA . LYS A 1 87 ? -2.236 6.985 9.021 1.00 94.81 87 LYS A CA 1
ATOM 675 C C . LYS A 1 87 ? -2.983 7.156 7.690 1.00 94.81 87 LYS A C 1
ATOM 677 O O . LYS A 1 87 ? -4.197 7.295 7.707 1.00 94.81 87 LYS A O 1
ATOM 682 N N . GLU A 1 88 ? -2.280 7.067 6.563 1.00 95.00 88 GLU A N 1
ATOM 683 C CA . GLU A 1 88 ? -2.876 7.182 5.218 1.00 95.00 88 GLU A CA 1
ATOM 684 C C . GLU A 1 88 ? -3.929 6.095 4.941 1.00 95.00 88 GLU A C 1
ATOM 686 O O . GLU A 1 88 ? -4.936 6.335 4.272 1.00 95.00 88 GLU A O 1
ATOM 691 N N . LEU A 1 89 ? -3.714 4.877 5.453 1.00 95.75 89 LEU A N 1
ATOM 692 C CA . LEU A 1 89 ? -4.679 3.785 5.310 1.00 95.75 89 LEU A CA 1
ATOM 69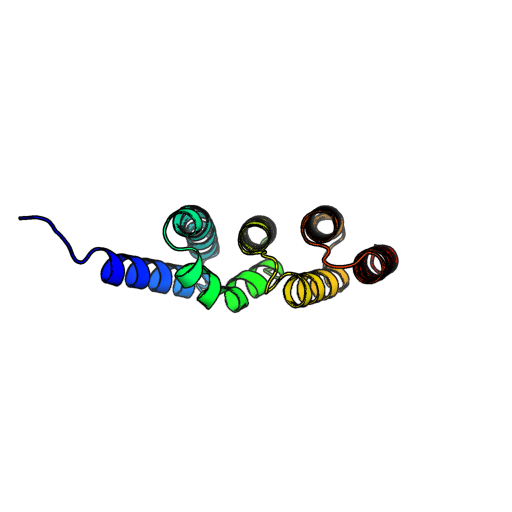3 C C . LEU A 1 89 ? -5.941 4.016 6.150 1.00 95.75 89 LEU A C 1
ATOM 695 O O . LEU A 1 89 ? -7.028 3.716 5.667 1.00 95.75 89 LEU A O 1
ATOM 699 N N . ILE A 1 90 ? -5.816 4.564 7.364 1.00 94.69 90 ILE A N 1
ATOM 700 C CA . ILE A 1 90 ? -6.968 4.954 8.193 1.00 94.69 90 ILE A CA 1
ATOM 701 C C . ILE A 1 90 ? -7.740 6.096 7.519 1.00 94.69 90 ILE A C 1
ATOM 703 O O . ILE A 1 90 ? -8.951 6.000 7.384 1.00 94.69 90 ILE A O 1
ATOM 707 N N . GLU A 1 91 ? -7.062 7.113 6.984 1.00 93.00 91 GLU A N 1
ATOM 708 C CA . GLU A 1 91 ? -7.724 8.185 6.215 1.00 93.00 91 GLU A CA 1
ATOM 709 C C . GLU A 1 91 ? -8.447 7.634 4.971 1.00 93.00 91 GLU A C 1
ATOM 711 O O . GLU A 1 91 ? -9.536 8.075 4.608 1.00 93.00 91 GLU A O 1
ATOM 716 N N . SER A 1 92 ? -7.875 6.613 4.326 1.00 91.62 92 SER A N 1
ATOM 717 C CA . SER A 1 92 ? -8.529 5.919 3.210 1.00 91.62 92 SER A CA 1
ATOM 718 C C . SER A 1 92 ? -9.738 5.090 3.662 1.00 91.62 92 SER A C 1
ATOM 720 O O . SER A 1 92 ? -10.657 4.882 2.869 1.00 91.62 92 SER A O 1
ATOM 722 N N . LEU A 1 93 ? -9.760 4.619 4.914 1.00 92.69 93 LEU A N 1
ATOM 723 C CA . LEU A 1 93 ? -10.870 3.856 5.486 1.00 92.69 93 LEU A CA 1
ATOM 724 C C . LEU A 1 93 ? -12.120 4.724 5.626 1.00 92.69 93 LEU A C 1
ATOM 726 O O . LEU A 1 93 ? -13.198 4.270 5.251 1.00 92.69 93 LEU A O 1
ATOM 730 N N . GLU A 1 94 ? -11.969 5.976 6.061 1.00 87.94 94 GLU A N 1
ATOM 731 C CA . GLU A 1 94 ? -13.067 6.943 6.209 1.00 87.94 94 GLU A CA 1
ATOM 732 C C . GLU A 1 94 ? -13.847 7.140 4.897 1.00 87.94 94 GLU A C 1
ATOM 734 O O . GLU A 1 94 ? -15.078 7.175 4.889 1.00 87.94 94 GLU A O 1
ATOM 739 N N . ALA A 1 95 ? -13.131 7.198 3.769 1.00 87.50 95 ALA A N 1
ATOM 740 C CA . ALA A 1 95 ? -13.696 7.441 2.441 1.00 87.50 95 ALA A CA 1
ATOM 741 C C . ALA A 1 95 ? -14.119 6.167 1.675 1.00 87.50 95 ALA A C 1
ATOM 743 O O . ALA A 1 95 ? -14.615 6.267 0.550 1.00 87.50 95 ALA A O 1
ATOM 744 N N . SER A 1 96 ? -13.896 4.973 2.235 1.00 90.50 96 SER A N 1
ATOM 745 C CA . SER A 1 96 ? -14.097 3.698 1.532 1.00 90.50 96 SER A CA 1
ATOM 746 C C . SER A 1 96 ? -15.540 3.187 1.579 1.00 90.50 96 SER A C 1
ATOM 748 O O . SER A 1 96 ? -16.277 3.404 2.541 1.00 90.50 96 SER A O 1
ATOM 750 N N . ASP A 1 97 ? -15.932 2.433 0.549 1.00 89.50 97 ASP A N 1
ATOM 751 C CA . ASP A 1 97 ? -17.205 1.711 0.506 1.00 89.50 97 ASP A CA 1
ATOM 752 C C . ASP A 1 97 ? -17.249 0.532 1.499 1.00 89.50 97 ASP A C 1
ATOM 754 O O . ASP A 1 97 ? -16.213 -0.003 1.894 1.00 89.50 97 ASP A O 1
ATOM 758 N N . GLN A 1 98 ? -18.453 0.096 1.889 1.00 87.50 98 GLN A N 1
ATOM 759 C CA . GLN A 1 98 ? -18.639 -0.924 2.932 1.00 87.50 98 GLN A CA 1
ATOM 760 C C . GLN A 1 98 ? -17.974 -2.273 2.601 1.00 87.50 98 GLN A C 1
ATOM 762 O O . GLN A 1 98 ? -17.499 -2.956 3.510 1.00 87.50 98 GLN A O 1
ATOM 767 N N . GLU A 1 99 ? -17.923 -2.667 1.322 1.00 87.62 99 GLU A N 1
ATOM 768 C CA . GLU A 1 99 ? -17.283 -3.923 0.908 1.00 87.62 99 GLU A CA 1
ATOM 769 C C . GLU A 1 99 ? -15.763 -3.835 1.097 1.00 87.62 99 GLU A C 1
ATOM 771 O O . GLU A 1 99 ? -15.133 -4.759 1.620 1.00 87.62 99 GLU A O 1
ATOM 776 N N . PHE A 1 100 ? -15.164 -2.710 0.703 1.00 91.88 100 PHE A N 1
ATOM 777 C CA . PHE A 1 100 ? -13.727 -2.503 0.822 1.00 91.88 100 PHE A CA 1
ATOM 778 C C . PHE A 1 100 ? -13.280 -2.202 2.258 1.00 91.88 100 PHE A C 1
ATOM 780 O O . PHE A 1 100 ? -12.213 -2.673 2.659 1.00 91.88 100 PHE A O 1
ATOM 787 N N . LYS A 1 101 ? -14.106 -1.509 3.058 1.00 93.25 101 LYS A N 1
ATOM 788 C CA . LYS A 1 101 ? -13.828 -1.191 4.471 1.00 93.25 101 LYS A CA 1
ATOM 789 C C . LYS A 1 101 ? -13.422 -2.425 5.269 1.00 93.25 101 LYS A C 1
ATOM 791 O O . LYS A 1 101 ? -12.394 -2.399 5.933 1.00 93.25 101 LYS A O 1
ATOM 796 N N . GLY A 1 102 ? -14.154 -3.535 5.148 1.00 93.44 102 GLY A N 1
ATOM 797 C CA . GLY A 1 102 ? -13.824 -4.766 5.879 1.00 93.44 102 GLY A CA 1
ATOM 798 C C . GLY A 1 102 ? -12.429 -5.313 5.549 1.00 93.44 102 GLY A C 1
ATOM 799 O O . GLY A 1 102 ? -11.675 -5.702 6.444 1.00 93.44 102 GLY A O 1
ATOM 800 N N . VAL A 1 103 ? -12.051 -5.296 4.266 1.00 93.44 103 VAL A N 1
ATOM 801 C CA . VAL A 1 103 ? -10.727 -5.746 3.805 1.00 93.44 103 VAL A CA 1
ATOM 802 C C . VAL A 1 103 ? -9.628 -4.796 4.285 1.00 93.44 103 VAL A C 1
ATOM 804 O O . VAL A 1 103 ? -8.581 -5.246 4.759 1.00 93.44 103 VAL A O 1
ATOM 807 N N . LEU A 1 104 ? -9.871 -3.489 4.183 1.00 95.38 104 LEU A N 1
ATOM 808 C CA . LEU A 1 104 ? -8.935 -2.451 4.592 1.00 95.38 104 LEU A CA 1
ATOM 809 C C . LEU A 1 104 ? -8.695 -2.477 6.107 1.00 95.38 104 LEU A C 1
ATOM 811 O O . LEU A 1 104 ? -7.543 -2.563 6.528 1.00 95.38 104 LEU A O 1
ATOM 815 N N . THR A 1 105 ? -9.756 -2.531 6.915 1.00 96.00 105 THR A N 1
ATOM 816 C CA . THR A 1 105 ? -9.697 -2.689 8.376 1.00 96.00 105 THR A CA 1
ATOM 817 C C . THR A 1 105 ? -8.866 -3.901 8.776 1.00 96.00 105 THR A C 1
ATOM 819 O O . THR A 1 105 ? -7.925 -3.771 9.557 1.00 96.00 105 THR A O 1
ATOM 822 N N . ALA A 1 106 ? -9.138 -5.077 8.197 1.00 94.88 106 ALA A N 1
ATOM 823 C CA . ALA A 1 106 ? -8.387 -6.291 8.516 1.00 94.88 106 ALA A CA 1
ATOM 824 C C . ALA A 1 106 ? -6.883 -6.144 8.215 1.00 94.88 106 ALA A C 1
ATOM 826 O O . ALA A 1 106 ? -6.038 -6.593 8.996 1.00 94.88 106 ALA A O 1
ATOM 827 N N . LYS A 1 107 ? -6.529 -5.482 7.104 1.00 95.31 107 LYS A N 1
ATOM 828 C CA . LYS A 1 107 ? -5.128 -5.219 6.750 1.00 95.31 107 LYS A CA 1
ATOM 829 C C . LYS A 1 107 ? -4.465 -4.193 7.657 1.00 95.31 107 LYS A C 1
ATOM 831 O O . LYS A 1 107 ? -3.318 -4.420 8.036 1.00 95.31 107 LYS A O 1
ATOM 836 N N . ILE A 1 108 ? -5.161 -3.118 8.028 1.00 95.81 108 ILE A N 1
ATOM 837 C CA . ILE A 1 108 ? -4.644 -2.122 8.973 1.00 95.81 108 ILE A CA 1
ATOM 838 C C . ILE A 1 108 ? -4.373 -2.787 10.322 1.00 95.81 108 ILE A C 1
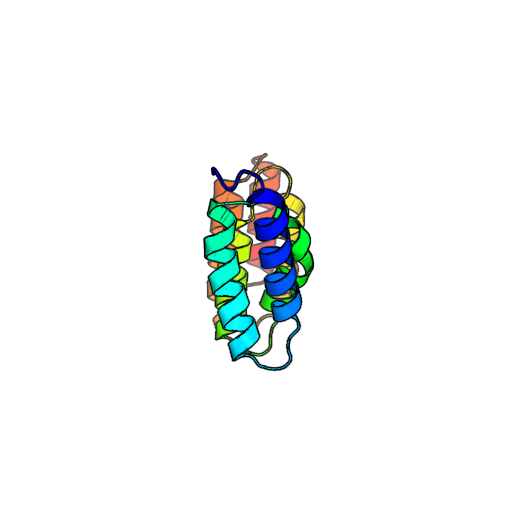ATOM 840 O O . ILE A 1 108 ? -3.266 -2.660 10.840 1.00 95.81 108 ILE A O 1
ATOM 844 N N . CYS A 1 109 ? -5.322 -3.562 10.854 1.00 95.88 109 CYS A N 1
ATOM 845 C CA . CYS A 1 109 ? -5.142 -4.250 12.130 1.00 95.88 109 CYS A CA 1
ATOM 846 C C . CYS A 1 109 ? -3.935 -5.199 12.100 1.00 95.88 109 CYS A C 1
ATOM 848 O O . CYS A 1 109 ? -3.076 -5.132 12.975 1.00 95.88 109 CYS A O 1
ATOM 850 N N . SER A 1 110 ? -3.815 -6.020 11.050 1.00 95.88 110 SER A N 1
ATOM 851 C CA . SER A 1 110 ? -2.680 -6.939 10.885 1.00 95.88 110 SER A CA 1
ATOM 852 C C . SER A 1 110 ? -1.333 -6.209 10.792 1.00 95.88 110 SER A C 1
ATOM 854 O O . SER A 1 110 ? -0.327 -6.670 11.330 1.00 95.88 110 SER A O 1
ATOM 856 N N . LEU A 1 111 ? -1.302 -5.055 10.125 1.00 95.44 111 LEU A N 1
ATOM 857 C CA . LEU A 1 111 ? -0.112 -4.220 9.995 1.00 95.44 111 LEU A CA 1
ATOM 858 C C . LEU A 1 111 ? 0.286 -3.610 11.345 1.00 95.44 111 LEU A C 1
ATOM 860 O O . LEU A 1 111 ? 1.452 -3.699 11.731 1.00 95.44 111 LEU A O 1
ATOM 864 N N . VAL A 1 112 ? -0.674 -3.025 12.064 1.00 95.62 112 VAL A N 1
ATOM 865 C CA . VAL A 1 112 ? -0.459 -2.414 13.382 1.00 95.62 112 VAL A CA 1
ATOM 866 C C . VAL A 1 112 ? 0.011 -3.461 14.389 1.00 95.62 112 VAL A C 1
ATOM 868 O O . VAL A 1 112 ? 0.960 -3.203 15.120 1.00 95.62 112 VAL A O 1
ATOM 871 N N . GLU A 1 113 ? -0.578 -4.656 14.395 1.00 94.94 113 GLU A N 1
ATOM 872 C CA . GLU A 1 113 ? -0.143 -5.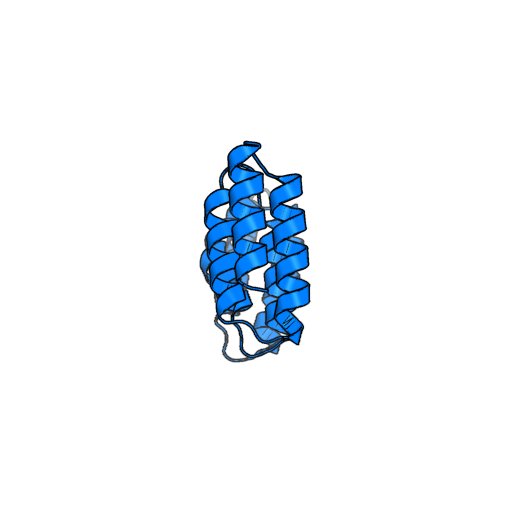765 15.252 1.00 94.94 113 GLU A CA 1
ATOM 873 C C . GLU A 1 113 ? 1.301 -6.188 14.961 1.00 94.94 113 GLU A C 1
ATOM 875 O O . GLU A 1 113 ? 2.095 -6.374 15.882 1.00 94.94 113 GLU A O 1
ATOM 880 N N . LYS A 1 114 ? 1.668 -6.286 13.680 1.00 95.12 114 LYS A N 1
ATOM 881 C CA . LYS A 1 114 ? 2.990 -6.761 13.265 1.00 95.12 114 LYS A CA 1
ATOM 882 C C . LYS A 1 114 ? 4.113 -5.750 13.496 1.00 95.12 114 LYS A C 1
ATOM 884 O O . LYS A 1 114 ? 5.231 -6.149 13.808 1.00 95.12 114 LYS A O 1
ATOM 889 N N . PHE A 1 115 ? 3.846 -4.467 13.274 1.00 94.25 115 PHE A N 1
ATOM 890 C CA . PHE A 1 115 ? 4.874 -3.423 13.219 1.00 94.25 115 PHE A CA 1
ATOM 891 C C . PHE A 1 115 ? 4.747 -2.383 14.334 1.00 94.25 115 PHE A C 1
ATOM 893 O O . PHE A 1 115 ? 5.406 -1.344 14.267 1.00 94.25 115 PHE A O 1
ATOM 900 N N . SER A 1 116 ? 3.901 -2.621 15.341 1.00 92.25 116 SER A N 1
ATOM 901 C CA . SER A 1 116 ? 3.764 -1.683 16.450 1.00 92.25 116 SER A CA 1
ATOM 902 C C . SER A 1 116 ? 5.101 -1.489 17.175 1.00 92.25 116 SER A C 1
ATOM 904 O O . SER A 1 116 ? 5.634 -2.449 17.735 1.00 92.25 116 SER A O 1
ATOM 906 N N . PRO A 1 117 ? 5.624 -0.252 17.234 1.00 86.81 117 PRO A N 1
ATOM 907 C CA . PRO A 1 117 ? 6.825 0.036 18.004 1.00 86.81 117 PRO A CA 1
ATOM 908 C C . PRO A 1 117 ? 6.527 0.128 19.508 1.00 86.81 117 PRO A C 1
ATOM 910 O O . PRO A 1 117 ? 7.405 -0.117 20.329 1.00 86.81 117 PRO A O 1
ATOM 913 N N . GLU A 1 118 ? 5.297 0.502 19.883 1.00 93.00 118 GLU A N 1
ATOM 914 C CA . GLU A 1 118 ? 4.912 0.848 21.253 1.00 93.00 118 GLU A CA 1
ATOM 915 C C . GLU A 1 118 ? 3.464 0.430 21.546 1.00 93.00 118 GLU A C 1
ATOM 917 O O . GLU A 1 118 ? 2.564 0.609 20.725 1.00 93.00 118 GLU A O 1
ATOM 922 N N . LYS A 1 119 ? 3.199 -0.064 22.764 1.00 93.06 119 LYS A N 1
ATOM 923 C CA . LYS A 1 119 ? 1.850 -0.508 23.168 1.00 93.06 119 LYS A CA 1
ATOM 924 C C . LYS A 1 119 ? 0.807 0.612 23.119 1.00 93.06 119 LYS A C 1
ATOM 926 O O . LYS A 1 119 ? -0.331 0.353 22.750 1.00 93.06 119 LYS A O 1
ATOM 931 N N . ILE A 1 120 ? 1.196 1.837 23.474 1.00 96.00 120 ILE A N 1
ATOM 932 C CA . ILE A 1 120 ? 0.301 3.003 23.428 1.00 96.00 120 ILE A CA 1
ATOM 933 C C . ILE A 1 120 ? -0.091 3.291 21.978 1.00 96.00 120 ILE A C 1
ATOM 935 O O . ILE A 1 120 ? -1.274 3.347 21.668 1.00 96.00 120 ILE A O 1
ATOM 939 N N . TRP A 1 121 ? 0.891 3.343 21.071 1.00 95.12 121 TRP A N 1
ATOM 940 C CA . TRP A 1 121 ? 0.629 3.571 19.651 1.00 95.12 121 TRP A CA 1
ATOM 941 C C . TRP A 1 121 ? -0.299 2.507 19.045 1.00 95.12 121 TRP A C 1
ATOM 943 O O . TRP A 1 121 ? -1.195 2.860 18.280 1.00 95.12 121 TRP A O 1
ATOM 953 N N . TYR A 1 122 ? -0.122 1.232 19.418 1.00 95.94 122 TYR A N 1
ATOM 954 C CA . TYR A 1 122 ? -1.027 0.143 19.028 1.00 95.94 122 TYR A CA 1
ATOM 955 C C . TYR A 1 122 ? -2.471 0.423 19.453 1.00 95.94 122 TYR A C 1
ATOM 957 O O . TYR A 1 122 ? -3.371 0.379 18.617 1.00 95.94 122 TYR A O 1
ATOM 965 N N . ILE A 1 123 ? -2.688 0.735 20.736 1.00 96.12 123 ILE A N 1
ATOM 966 C CA . ILE A 1 123 ? -4.026 1.006 21.279 1.00 96.12 123 ILE A CA 1
ATOM 967 C C . ILE A 1 123 ? -4.646 2.207 20.561 1.00 96.12 123 ILE A C 1
ATOM 969 O O . ILE A 1 123 ? -5.781 2.114 20.103 1.00 96.12 123 ILE A O 1
ATOM 973 N N . ASP A 1 124 ? -3.885 3.288 20.383 1.00 95.88 124 ASP A N 1
ATOM 974 C CA . ASP A 1 124 ? -4.357 4.490 19.697 1.00 95.88 124 ASP A CA 1
ATOM 975 C C . ASP A 1 124 ? -4.803 4.196 18.260 1.00 95.88 124 ASP A C 1
ATOM 977 O O . ASP A 1 124 ? -5.829 4.709 17.817 1.00 95.88 124 ASP A O 1
ATOM 981 N N . GLN A 1 125 ? -4.055 3.372 17.515 1.00 95.81 125 GLN A N 1
ATOM 982 C CA . GLN A 1 125 ? -4.436 3.032 16.142 1.00 95.81 125 GLN A CA 1
ATOM 983 C C . GLN A 1 125 ? -5.654 2.108 16.109 1.00 95.81 125 GLN A C 1
ATOM 985 O O . GLN A 1 125 ? -6.544 2.323 15.293 1.00 95.81 125 GLN A O 1
ATOM 990 N N . MET A 1 126 ? -5.733 1.118 17.003 1.00 95.31 126 MET A N 1
ATOM 991 C CA . MET A 1 126 ? -6.889 0.219 17.069 1.00 95.31 126 MET A CA 1
ATOM 992 C C . MET A 1 126 ? -8.175 0.968 17.434 1.00 95.31 126 MET A C 1
ATOM 994 O O . MET A 1 126 ? -9.219 0.703 16.845 1.00 95.31 126 MET A O 1
ATOM 998 N N . LEU A 1 127 ? -8.101 1.939 18.351 1.00 95.06 127 LEU A N 1
ATOM 999 C CA . LEU A 1 127 ? -9.240 2.791 18.702 1.00 95.06 127 LEU A CA 1
ATOM 1000 C C . LEU A 1 127 ? -9.697 3.664 17.529 1.00 95.06 127 LEU A C 1
ATOM 1002 O O . LEU A 1 127 ? -10.897 3.788 17.316 1.00 95.06 127 LEU A O 1
ATOM 1006 N N . LYS A 1 128 ? -8.763 4.220 16.747 1.00 94.75 128 LYS A N 1
ATOM 1007 C CA . LYS A 1 128 ? -9.101 4.960 15.520 1.00 94.75 128 LYS A CA 1
ATOM 1008 C C . LYS A 1 128 ? -9.761 4.067 14.478 1.00 94.75 128 LYS A C 1
ATOM 1010 O O . LYS A 1 128 ? -10.756 4.442 13.890 1.00 94.75 128 LYS A O 1
ATOM 1015 N N . VAL A 1 129 ? -9.245 2.861 14.259 1.00 94.38 129 VAL A N 1
ATOM 1016 C CA . VAL A 1 129 ? -9.883 1.929 13.320 1.00 94.38 129 VAL A CA 1
ATOM 1017 C C . VAL A 1 129 ? -11.303 1.587 13.779 1.00 94.38 129 VAL A C 1
ATOM 1019 O O . VAL A 1 129 ? -12.207 1.544 12.957 1.00 94.38 129 VAL A O 1
ATOM 1022 N N . LEU A 1 130 ? -11.517 1.394 15.084 1.00 92.81 130 LEU A N 1
ATOM 1023 C CA . LEU A 1 130 ? -12.840 1.127 15.653 1.00 92.81 130 LEU A CA 1
ATOM 1024 C C . LEU A 1 130 ? -13.818 2.304 15.536 1.00 92.81 130 LEU A C 1
ATOM 1026 O O . LEU A 1 130 ? -15.017 2.049 15.527 1.00 92.81 130 LEU A O 1
ATOM 1030 N N . SER A 1 131 ? -13.354 3.557 15.472 1.00 90.88 131 SER A N 1
ATOM 1031 C CA . SER A 1 131 ? -14.253 4.706 15.281 1.00 90.88 131 SER A CA 1
ATOM 1032 C C . SER A 1 131 ? -14.755 4.847 13.845 1.00 90.88 131 SER A C 1
ATOM 1034 O O . SER A 1 131 ? -15.827 5.411 13.647 1.00 90.88 131 SER A O 1
ATOM 1036 N N . GLU A 1 132 ? -14.014 4.318 12.865 1.00 85.44 132 GLU A N 1
ATOM 1037 C CA . GLU A 1 132 ? -14.319 4.470 11.431 1.00 85.44 132 GLU A CA 1
ATOM 1038 C C . GLU A 1 132 ? -15.080 3.285 10.798 1.00 85.44 132 GLU A C 1
ATOM 1040 O O . GLU A 1 132 ? -15.476 3.344 9.619 1.00 85.44 132 GLU A O 1
ATOM 1045 N N . VAL A 1 133 ? -15.261 2.199 11.560 1.00 74.31 133 VAL A N 1
ATOM 1046 C CA . VAL A 1 133 ? -15.986 0.971 11.173 1.00 74.31 133 VAL A CA 1
ATOM 1047 C C . VAL A 1 133 ? -17.438 1.042 11.623 1.00 74.31 133 VAL A C 1
ATOM 1049 O O . VAL A 1 133 ? -18.304 0.778 10.757 1.00 74.31 133 VAL A O 1
#

InterPro domains:
  IPR002553 Clathrin/coatomer adaptor, adaptin-like, N-terminal [PF01602] (2-131)
  IPR011989 Armadillo-like helical [G3DSA:1.25.10.10] (1-133)
  IPR016024 Armadillo-type fold [SSF48371] (9-131)
  IPR050840 Adaptor Complexes Large Subunit [PTHR22780] (1-132)

Sequence (133 aa):
MSIEDNGGLRVLAINILGRFLSNRDNNIRYVALNMLMKAITVDAQAVQRHRATILECVKDSDASIRKKALDLVYLLVNESNVKPLTKELIESLEASDQEFKGVLTAKICSLVEKFSPEKIWYIDQMLKVLSEV